Protein AF-A0A844BZZ8-F1 (afdb_monomer)

pLDDT: mean 87.25, std 7.18, range [61.41, 94.31]

Sequence (38 aa):
MIHKIKSMYDNGQGLSIRAISRELNISRNTVKKYLAMD

Radius of gyration: 8.43 Å; Cα contacts (8 Å, |Δi|>4): 31; chains: 1; bounding box: 21×19×15 Å

Solvent-accessible surface area (backbone atoms only — not comparable to full-atom values): 2265 Å² total; per-residue (Å²): 109,50,68,59,53,46,62,44,24,44,94,74,78,45,47,50,63,70,53,49,19,60,76,67,72,44,54,57,63,57,52,51,50,40,66,71,49,130

Foldseek 3Di:
DLVVLCVQCVVVPHDDLVRSCVVVVHDSVVSVVSPPPD

Nearest PDB structures (foldseek):
  5duk-assembly1_B  TM=7.034E-01  e=5.521E-01  Thermoplasmatales archaeon SCGC AB-539-N05
  5duk-assembly1_A  TM=7.026E-01  e=5.521E-01  Thermoplasmatales archaeon SCGC AB-539-N05
  2ia0-assembly1_A  TM=7.415E-01  e=1.772E+00  Pyrococcus furiosus
  2ev0-assembly1_B  TM=6.448E-01  e=1.096E+00  Bacillus subtilis
  4pcq-assembly2_C  TM=6.862E-01  e=1.772E+00  Mycobacteri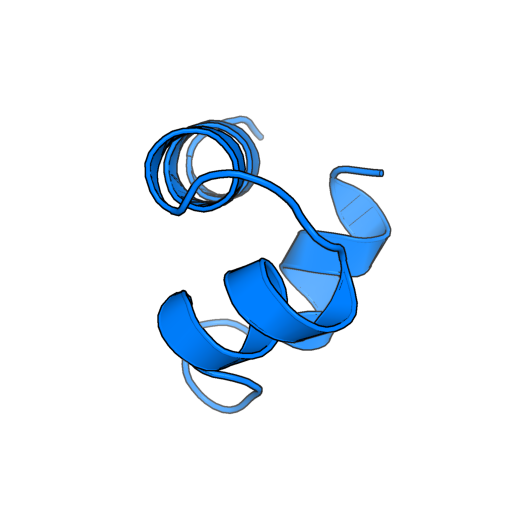um tuberculosis H37Rv

Secondary structure (DSSP, 8-state):
-HHHHHHHHGGGTS--HHHHHHHTT--HHHHHHHHH--

Mean predicted aligned error: 3.39 Å

Structure (mmCIF, N/CA/C/O backbone):
data_AF-A0A844BZZ8-F1
#
_entry.id   AF-A0A844BZZ8-F1
#
loop_
_atom_site.group_PDB
_atom_site.id
_atom_site.type_symbol
_atom_site.label_atom_id
_atom_site.label_alt_id
_atom_site.label_comp_id
_atom_site.label_asym_id
_atom_site.label_entity_id
_atom_site.label_seq_id
_atom_site.pdbx_PDB_ins_code
_atom_site.Cartn_x
_atom_site.Cartn_y
_atom_site.Cartn_z
_atom_site.occupancy
_atom_site.B_iso_or_equiv
_atom_site.auth_seq_id
_atom_site.auth_comp_id
_atom_site.auth_asym_id
_atom_site.auth_atom_id
_atom_site.pdbx_PDB_model_num
ATOM 1 N N . MET A 1 1 ? 5.092 -2.754 9.115 1.00 71.06 1 MET A N 1
ATOM 2 C CA . MET A 1 1 ? 4.030 -2.139 8.276 1.00 71.06 1 MET A CA 1
ATOM 3 C C . MET A 1 1 ? 4.143 -2.573 6.816 1.00 71.06 1 MET A C 1
ATOM 5 O O . MET A 1 1 ? 3.153 -3.045 6.274 1.00 71.06 1 MET A O 1
ATOM 9 N N . ILE A 1 2 ? 5.348 -2.520 6.231 1.00 81.81 2 ILE A N 1
ATOM 10 C CA . ILE A 1 2 ? 5.650 -3.029 4.878 1.00 81.81 2 ILE A CA 1
ATOM 11 C C . ILE A 1 2 ? 5.185 -4.482 4.688 1.00 81.81 2 ILE A C 1
ATOM 13 O O . ILE A 1 2 ? 4.385 -4.737 3.797 1.00 81.81 2 ILE A O 1
ATOM 17 N N . HIS A 1 3 ? 5.558 -5.407 5.583 1.00 84.19 3 HIS A N 1
ATOM 18 C CA . HIS A 1 3 ? 5.119 -6.811 5.488 1.00 84.19 3 HIS A CA 1
ATOM 19 C C . HIS A 1 3 ? 3.594 -7.000 5.489 1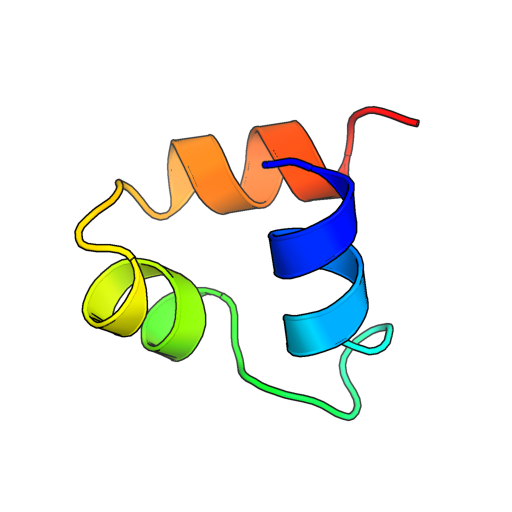.00 84.19 3 HIS A C 1
ATOM 21 O O . HIS A 1 3 ? 3.090 -7.846 4.760 1.00 84.19 3 HIS A O 1
ATOM 27 N N . LYS A 1 4 ? 2.846 -6.191 6.253 1.00 86.62 4 LYS A N 1
ATOM 28 C CA . LYS A 1 4 ? 1.376 -6.272 6.296 1.00 86.62 4 LYS A CA 1
ATOM 29 C C . LYS A 1 4 ? 0.762 -5.802 4.975 1.00 86.62 4 LYS A C 1
ATOM 31 O O . LYS A 1 4 ? -0.146 -6.442 4.470 1.00 86.62 4 LYS A O 1
ATOM 36 N N . ILE A 1 5 ? 1.301 -4.728 4.390 1.00 87.62 5 ILE A N 1
ATOM 37 C CA . ILE A 1 5 ? 0.885 -4.220 3.073 1.00 87.62 5 ILE A CA 1
ATOM 38 C C . ILE A 1 5 ? 1.229 -5.218 1.963 1.00 87.62 5 ILE A C 1
ATOM 40 O O . ILE A 1 5 ? 0.383 -5.474 1.114 1.00 87.62 5 ILE A O 1
ATOM 44 N N . LYS A 1 6 ? 2.431 -5.810 1.990 1.00 86.75 6 LYS A N 1
ATOM 45 C CA . LYS A 1 6 ? 2.847 -6.850 1.035 1.00 86.75 6 LYS A CA 1
ATOM 46 C C . LYS A 1 6 ? 1.946 -8.087 1.130 1.00 86.75 6 LYS A C 1
ATOM 48 O O . LYS A 1 6 ? 1.446 -8.541 0.110 1.00 86.75 6 LYS A O 1
ATOM 53 N N . SER A 1 7 ? 1.660 -8.555 2.347 1.00 89.44 7 SE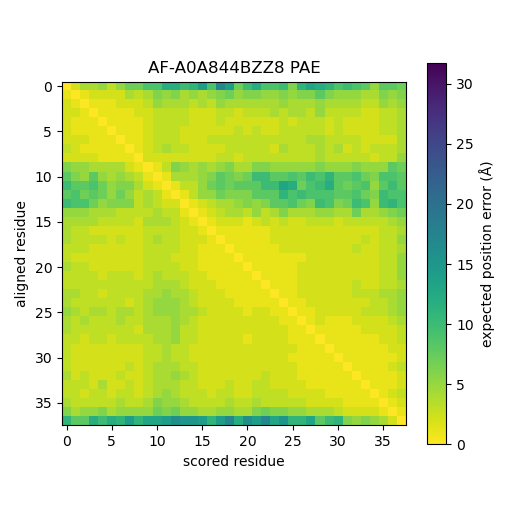R A N 1
ATOM 54 C CA . SER A 1 7 ? 0.736 -9.671 2.592 1.00 89.44 7 SER A CA 1
ATOM 55 C C . SER A 1 7 ? -0.703 -9.358 2.164 1.00 89.44 7 SER A C 1
ATOM 57 O O . SER A 1 7 ? -1.367 -10.224 1.615 1.00 89.44 7 SER A O 1
ATOM 59 N N . MET A 1 8 ? -1.181 -8.124 2.357 1.00 86.06 8 MET A N 1
ATOM 60 C CA . MET A 1 8 ? -2.509 -7.706 1.893 1.00 86.06 8 MET A CA 1
ATOM 61 C C . MET A 1 8 ? -2.598 -7.583 0.370 1.00 86.06 8 MET A C 1
ATOM 63 O O . MET A 1 8 ? -3.651 -7.862 -0.190 1.00 86.06 8 MET A O 1
ATOM 67 N N . TYR A 1 9 ? -1.534 -7.120 -0.291 1.00 87.06 9 TYR A N 1
ATOM 68 C CA . TYR A 1 9 ? -1.502 -6.956 -1.746 1.00 87.06 9 TYR A CA 1
ATOM 69 C C . TYR A 1 9 ? -1.382 -8.295 -2.475 1.00 87.06 9 TYR A C 1
ATOM 71 O O . TYR A 1 9 ? -1.911 -8.428 -3.578 1.00 87.06 9 TYR A O 1
ATOM 79 N N . ASP A 1 10 ? -0.701 -9.265 -1.862 1.00 83.81 10 ASP A N 1
ATOM 80 C CA . ASP A 1 10 ? -0.526 -10.633 -2.361 1.00 83.81 10 ASP A CA 1
ATOM 81 C C . ASP A 1 10 ? -0.147 -10.661 -3.857 1.00 83.81 10 ASP A C 1
ATOM 83 O O . ASP A 1 10 ? -0.812 -11.257 -4.699 1.00 83.81 10 ASP A O 1
ATOM 87 N N . ASN A 1 11 ? 0.866 -9.862 -4.222 1.00 74.44 11 ASN A N 1
ATOM 88 C CA . ASN A 1 11 ? 1.345 -9.668 -5.600 1.00 74.44 11 ASN A CA 1
ATOM 89 C C . ASN A 1 11 ? 0.278 -9.288 -6.654 1.00 74.44 11 ASN A C 1
ATOM 91 O O . ASN A 1 11 ? 0.476 -9.487 -7.850 1.00 74.44 11 ASN A O 1
ATOM 95 N N . GLY A 1 12 ? -0.833 -8.678 -6.234 1.00 72.81 12 GLY A N 1
ATOM 96 C CA . GLY A 1 12 ? -1.935 -8.277 -7.112 1.00 72.81 12 GLY A CA 1
ATOM 97 C C . GLY A 1 12 ? -3.069 -9.302 -7.206 1.00 72.81 12 GLY A C 1
ATOM 98 O O . GLY A 1 12 ? -4.036 -9.049 -7.921 1.00 72.81 12 GLY A O 1
ATOM 99 N N . GLN A 1 13 ? -2.979 -10.418 -6.477 1.00 78.19 13 GLN A N 1
ATOM 100 C CA . GLN A 1 13 ? -4.081 -11.366 -6.259 1.00 78.19 13 GLN A CA 1
ATOM 101 C C . GLN A 1 13 ? -4.938 -10.978 -5.037 1.00 78.19 13 GLN A C 1
ATOM 103 O O . GLN A 1 13 ? -6.078 -11.423 -4.919 1.00 78.19 13 GLN A O 1
ATOM 108 N N . GLY A 1 14 ? -4.405 -10.138 -4.142 1.00 84.31 14 GLY A N 1
ATOM 109 C CA . GLY A 1 14 ? -5.057 -9.709 -2.908 1.00 84.31 14 GLY A CA 1
ATOM 110 C C . GLY A 1 14 ? -5.801 -8.376 -3.025 1.00 84.31 14 GLY A C 1
ATOM 111 O O . GLY A 1 14 ? -6.379 -8.009 -4.051 1.00 84.31 14 GLY A O 1
ATOM 112 N N . LEU A 1 15 ? -5.796 -7.608 -1.938 1.00 86.44 15 LEU A N 1
ATOM 113 C CA . LEU A 1 15 ? -6.433 -6.299 -1.878 1.00 86.44 15 LEU A CA 1
ATOM 114 C C . LEU A 1 15 ? -5.734 -5.309 -2.816 1.00 86.44 15 LEU A C 1
ATOM 116 O O . LEU A 1 15 ? -4.522 -5.104 -2.779 1.00 86.44 15 LEU A O 1
ATOM 120 N N . SER A 1 16 ? -6.531 -4.603 -3.618 1.00 89.81 16 SER A N 1
ATOM 121 C CA . SER A 1 16 ? -6.013 -3.514 -4.448 1.00 89.81 16 SER A CA 1
ATOM 122 C C . SER A 1 16 ? -5.381 -2.409 -3.591 1.00 89.81 16 SER A C 1
ATOM 124 O O . SER A 1 16 ? -5.809 -2.144 -2.466 1.00 89.81 16 SER A O 1
ATOM 126 N N . ILE A 1 17 ? -4.434 -1.659 -4.163 1.00 90.69 17 ILE A N 1
ATOM 127 C CA . ILE A 1 17 ? -3.798 -0.491 -3.518 1.00 90.69 17 ILE A CA 1
ATOM 128 C C . ILE A 1 17 ? -4.840 0.474 -2.919 1.00 90.69 17 ILE A C 1
ATOM 130 O O . ILE A 1 17 ? -4.614 1.078 -1.870 1.00 90.69 17 ILE A O 1
ATOM 134 N N . ARG A 1 18 ? -6.000 0.625 -3.576 1.00 92.00 18 ARG A N 1
ATOM 135 C CA . ARG A 1 18 ? -7.101 1.475 -3.104 1.00 92.00 18 ARG A CA 1
ATOM 136 C C . ARG A 1 18 ? -7.791 0.899 -1.866 1.00 92.00 18 ARG A C 1
ATOM 138 O O . ARG A 1 18 ? -8.145 1.671 -0.981 1.00 92.00 18 ARG A O 1
ATOM 145 N N . ALA A 1 19 ? -7.985 -0.416 -1.810 1.00 91.69 19 ALA A N 1
ATOM 146 C CA . ALA A 1 19 ? -8.562 -1.087 -0.651 1.00 91.69 19 ALA A CA 1
ATOM 147 C C . ALA A 1 19 ? -7.599 -1.035 0.543 1.00 91.69 19 ALA A C 1
ATOM 149 O O . ALA A 1 19 ? -7.995 -0.591 1.612 1.00 91.69 19 ALA A O 1
ATOM 150 N N . ILE A 1 20 ? -6.313 -1.331 0.325 1.00 91.25 20 ILE A N 1
ATOM 151 C CA . ILE A 1 20 ? -5.268 -1.242 1.360 1.00 91.25 20 ILE A CA 1
ATOM 152 C C . ILE A 1 20 ? -5.162 0.179 1.928 1.00 91.25 20 ILE A C 1
ATOM 154 O O . ILE A 1 20 ? -5.049 0.370 3.134 1.00 91.25 20 ILE A O 1
ATOM 158 N N . SER A 1 21 ? -5.226 1.192 1.060 1.00 93.50 21 SER A N 1
ATOM 159 C CA . SER A 1 21 ? -5.213 2.603 1.459 1.00 93.50 21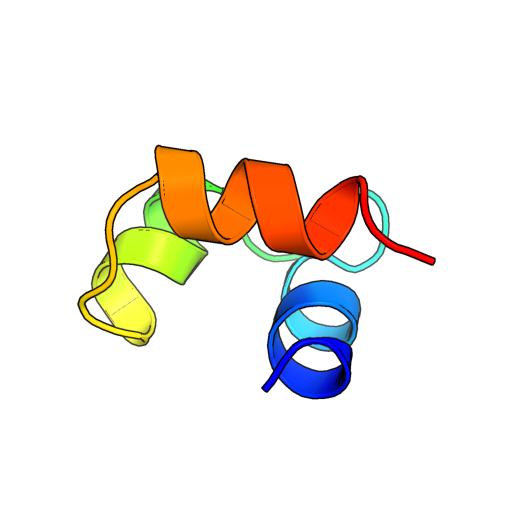 SER A CA 1
ATOM 160 C C . SER A 1 21 ? -6.384 2.964 2.379 1.00 93.50 21 SER A C 1
ATOM 162 O O . SER A 1 21 ? -6.180 3.697 3.343 1.00 93.50 21 SER A O 1
ATOM 164 N N . ARG A 1 22 ? -7.586 2.439 2.106 1.00 94.12 22 ARG A N 1
ATOM 165 C CA . ARG A 1 22 ? -8.769 2.652 2.953 1.00 94.12 22 ARG A CA 1
ATOM 166 C C . ARG A 1 22 ? -8.665 1.897 4.274 1.00 94.12 22 ARG A C 1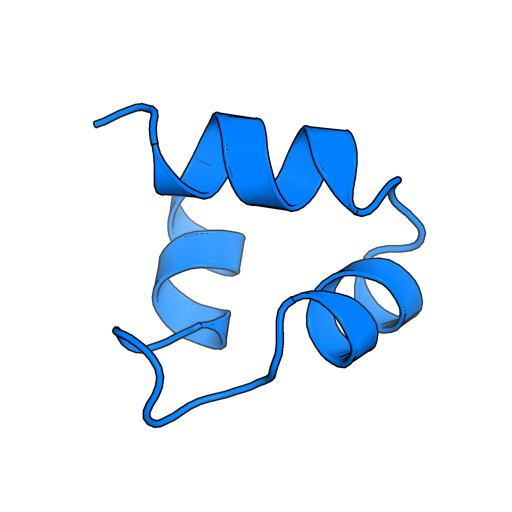
ATOM 168 O O . ARG A 1 22 ? -8.903 2.493 5.313 1.00 94.12 22 ARG A O 1
ATOM 175 N N 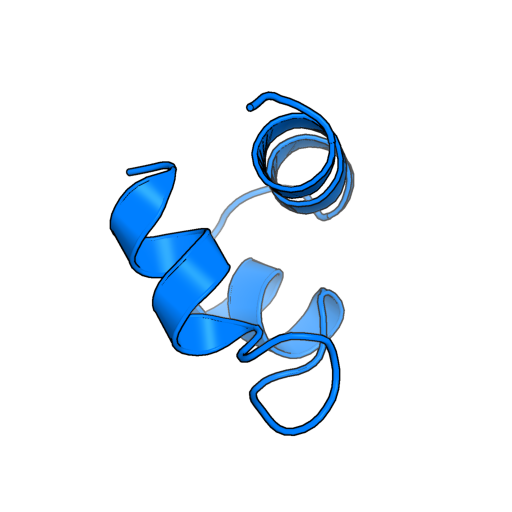. GLU A 1 23 ? -8.259 0.635 4.219 1.00 92.25 23 GLU A N 1
ATOM 176 C CA . GLU A 1 23 ? -8.151 -0.249 5.383 1.00 92.25 23 GLU A CA 1
ATOM 177 C C . GLU A 1 23 ? -7.132 0.264 6.405 1.00 92.25 23 GLU A C 1
ATOM 179 O O . GLU A 1 23 ? -7.371 0.279 7.607 1.00 92.25 23 GLU A O 1
ATOM 184 N N . LEU A 1 24 ? -5.979 0.720 5.917 1.00 90.44 24 LEU A N 1
ATOM 185 C CA . LEU A 1 24 ? -4.891 1.207 6.761 1.00 90.44 24 LEU A CA 1
ATOM 186 C C . LEU A 1 24 ? -4.951 2.720 6.995 1.00 90.44 24 LEU A C 1
ATOM 188 O O . LEU A 1 24 ? -4.081 3.251 7.680 1.00 90.44 24 LEU A O 1
ATOM 192 N N . ASN A 1 25 ? -5.942 3.410 6.419 1.00 94.00 25 ASN A N 1
ATOM 193 C CA . ASN A 1 25 ? -6.090 4.865 6.450 1.00 94.00 25 ASN A CA 1
ATOM 194 C C . ASN A 1 25 ? -4.787 5.617 6.099 1.00 94.00 25 ASN A C 1
ATOM 196 O O . ASN A 1 25 ? -4.381 6.574 6.756 1.00 94.00 25 ASN A O 1
ATOM 200 N N . ILE A 1 26 ? -4.101 5.147 5.053 1.00 92.06 26 ILE A N 1
ATOM 201 C CA . ILE A 1 26 ? -2.858 5.735 4.536 1.00 92.06 26 ILE A CA 1
ATOM 202 C C . ILE A 1 26 ? -3.015 6.121 3.073 1.00 92.06 26 ILE A C 1
ATOM 204 O O . ILE A 1 26 ? -3.840 5.575 2.339 1.00 92.06 26 ILE A O 1
ATOM 208 N N . SER A 1 27 ? -2.176 7.043 2.605 1.00 93.94 27 SER A N 1
ATOM 209 C CA . SER A 1 27 ? -2.209 7.461 1.207 1.00 93.94 27 SER A CA 1
ATOM 210 C C . SER A 1 27 ? -1.842 6.308 0.258 1.00 93.94 27 SER A C 1
ATOM 212 O O . SER A 1 27 ? -0.971 5.482 0.546 1.00 93.94 27 SER A O 1
ATOM 214 N N . ARG A 1 28 ? -2.449 6.292 -0.936 1.00 92.44 28 ARG A N 1
ATOM 215 C CA . ARG A 1 28 ? -2.087 5.352 -2.017 1.00 92.44 28 ARG A CA 1
ATOM 216 C C . ARG A 1 28 ? -0.602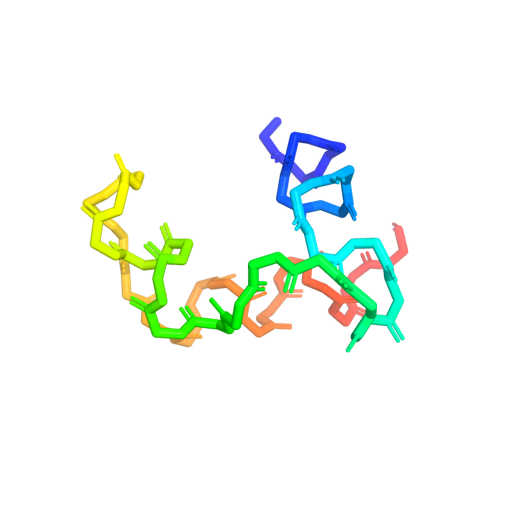 5.433 -2.391 1.00 92.44 28 ARG A C 1
ATOM 218 O O . ARG A 1 28 ? -0.022 4.428 -2.793 1.00 92.44 28 ARG A O 1
ATOM 225 N N . ASN A 1 29 ? 0.012 6.607 -2.237 1.00 94.31 29 ASN A N 1
ATOM 226 C CA . ASN A 1 29 ? 1.436 6.816 -2.499 1.00 94.31 29 ASN A CA 1
ATOM 227 C C . ASN A 1 29 ? 2.302 6.103 -1.460 1.00 94.31 29 ASN A C 1
ATOM 229 O O . ASN A 1 29 ? 3.304 5.498 -1.819 1.00 94.31 29 ASN A O 1
ATOM 233 N N . THR A 1 30 ? 1.881 6.110 -0.195 1.00 92.50 30 THR A N 1
ATOM 234 C CA . THR A 1 30 ? 2.539 5.373 0.888 1.00 92.50 30 THR A CA 1
ATOM 235 C C . THR A 1 30 ? 2.475 3.868 0.636 1.00 92.50 30 THR A C 1
ATOM 237 O O . THR A 1 30 ? 3.494 3.191 0.727 1.00 92.50 30 THR A O 1
ATOM 240 N N . VAL A 1 31 ? 1.308 3.354 0.228 1.00 91.94 31 VAL A N 1
ATOM 241 C CA . VAL A 1 31 ? 1.144 1.941 -0.158 1.00 91.94 31 VAL A CA 1
ATOM 242 C C . VAL A 1 31 ? 2.065 1.585 -1.327 1.00 91.94 31 VAL A C 1
ATOM 244 O O . VAL A 1 31 ? 2.812 0.619 -1.230 1.00 91.94 31 VAL A O 1
ATOM 247 N N . LYS A 1 32 ? 2.078 2.387 -2.404 1.00 91.81 32 LYS A N 1
ATOM 248 C CA . LYS A 1 32 ? 2.979 2.174 -3.551 1.00 91.81 32 LYS A CA 1
ATOM 249 C C . LYS A 1 32 ? 4.450 2.198 -3.151 1.00 91.81 32 LYS A C 1
ATOM 251 O O . LYS A 1 32 ? 5.197 1.324 -3.569 1.00 91.81 32 LYS A O 1
ATOM 256 N N . LYS A 1 33 ? 4.857 3.174 -2.335 1.00 92.19 33 LYS A N 1
ATOM 257 C CA . LYS A 1 33 ? 6.235 3.294 -1.852 1.00 92.19 33 LYS A CA 1
ATOM 258 C C . LYS A 1 33 ? 6.643 2.043 -1.078 1.00 92.19 33 LYS A C 1
ATOM 260 O O . LYS A 1 33 ? 7.712 1.513 -1.321 1.00 92.19 33 LYS A O 1
ATOM 265 N N . TYR A 1 34 ? 5.773 1.536 -0.209 1.00 90.88 34 TYR A N 1
ATOM 266 C CA . TYR A 1 34 ? 6.043 0.333 0.578 1.00 90.88 34 TYR A CA 1
ATOM 267 C C . TYR A 1 34 ? 5.951 -0.979 -0.203 1.00 90.88 34 TYR A C 1
ATOM 269 O O . TYR A 1 34 ? 6.598 -1.941 0.191 1.00 90.88 34 TYR A O 1
ATOM 277 N N . LEU A 1 35 ? 5.183 -1.036 -1.292 1.00 88.12 35 LEU A N 1
ATOM 278 C CA . LEU A 1 35 ? 5.214 -2.173 -2.217 1.00 88.12 35 LEU A CA 1
ATOM 279 C C . LEU A 1 35 ? 6.482 -2.179 -3.079 1.00 88.12 35 LEU A C 1
ATOM 281 O O . LEU A 1 35 ? 6.964 -3.250 -3.418 1.00 88.12 35 LEU A O 1
ATOM 285 N N . ALA A 1 36 ? 7.010 -1.000 -3.417 1.00 88.69 36 ALA A N 1
ATOM 286 C CA . ALA A 1 36 ? 8.233 -0.843 -4.206 1.00 88.69 36 ALA A CA 1
ATOM 287 C C . ALA A 1 36 ? 9.524 -0.903 -3.371 1.00 88.69 36 ALA A C 1
ATOM 289 O O . ALA A 1 36 ? 10.601 -1.076 -3.931 1.00 88.69 36 ALA A O 1
ATOM 290 N N . MET A 1 37 ? 9.434 -0.712 -2.053 1.00 84.69 37 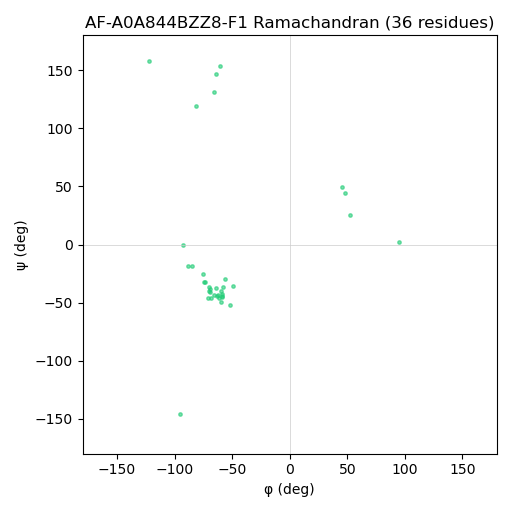MET A N 1
ATOM 291 C CA . MET A 1 37 ? 10.548 -0.936 -1.133 1.00 84.69 37 MET A CA 1
ATOM 292 C C . MET A 1 37 ? 10.620 -2.430 -0.821 1.00 84.69 37 MET A C 1
ATOM 294 O O . MET A 1 37 ? 9.661 -2.990 -0.282 1.00 84.69 37 MET A O 1
ATOM 298 N N . ASP A 1 38 ? 11.738 -3.068 -1.165 1.00 61.41 38 ASP A N 1
ATOM 299 C CA . ASP A 1 38 ? 12.061 -4.419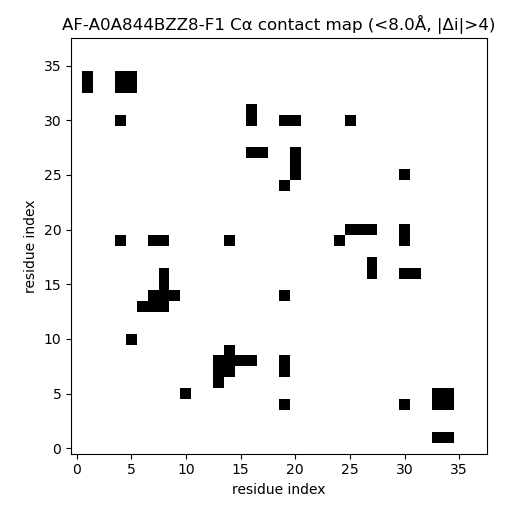 -0.700 1.00 61.41 38 ASP A CA 1
ATOM 300 C C . ASP A 1 38 ? 12.249 -4.463 0.821 1.00 61.41 38 ASP A C 1
ATOM 302 O O . ASP A 1 38 ? 13.078 -3.687 1.346 1.00 61.41 38 ASP A O 1
#